Protein AF-A0A6L5Y0G5-F1 (afdb_monomer)

Foldseek 3Di:
DPDPPPVVVVVVVVVVVVVVVVVVVVVVVVVVVVVVVCVVVVVVVVVVVVVVVVVVVVVVVVVPVPDPCPPPPDQDWDKDKDKDAAAPPDDLLVVLVVQDDPVDPDSVVQSVVQCVQAVNDDDDDHRDIGIHIHTDGD

Radius of gyration: 45.06 Å; Cα contacts (8 Å, |Δi|>4): 80; chains: 1; bounding box: 128×29×68 Å

Solvent-accessible surface area (backbone atoms only — not comparable to full-atom values): 8329 Å² total; per-residue (Å²): 143,89,78,78,67,64,63,60,54,53,52,52,52,55,53,51,51,54,53,50,52,52,51,52,51,52,52,58,49,51,54,55,53,51,51,53,52,47,51,56,61,45,48,58,52,49,53,49,51,52,51,51,52,51,52,50,53,53,49,51,58,57,56,60,67,68,66,74,82,73,73,72,93,62,73,57,62,46,80,43,79,44,80,45,69,36,50,88,91,65,47,75,64,63,56,45,61,76,51,61,57,90,90,53,96,44,72,72,58,53,52,49,49,37,25,63,77,58,71,47,87,86,76,87,53,70,76,39,75,46,57,41,79,31,75,44,79,106

pLDDT: mean 76.23, std 16.12, range [42.22, 94.44]

Mean predicted aligned error: 18.34 Å

Structure (mmCIF, N/CA/C/O backbone):
data_AF-A0A6L5Y0G5-F1
#
_entry.id   AF-A0A6L5Y0G5-F1
#
loop_
_atom_site.group_PDB
_atom_site.id
_atom_site.type_symbol
_atom_site.label_atom_id
_atom_site.label_alt_id
_atom_site.label_comp_id
_atom_site.label_asym_id
_atom_site.label_entity_id
_atom_site.label_seq_id
_atom_site.pdbx_PDB_ins_code
_atom_site.Cartn_x
_atom_site.Cartn_y
_atom_site.Cartn_z
_atom_site.occupancy
_atom_site.B_iso_or_equiv
_atom_site.auth_seq_id
_atom_site.auth_comp_id
_atom_site.auth_asym_id
_atom_site.auth_atom_id
_atom_site.pdbx_PDB_model_num
ATOM 1 N N . MET A 1 1 ? 106.668 -12.885 -43.364 1.00 42.22 1 MET A N 1
ATOM 2 C CA . MET A 1 1 ? 105.514 -13.554 -42.723 1.00 42.22 1 MET A CA 1
ATOM 3 C C . MET A 1 1 ? 104.555 -12.505 -42.160 1.00 42.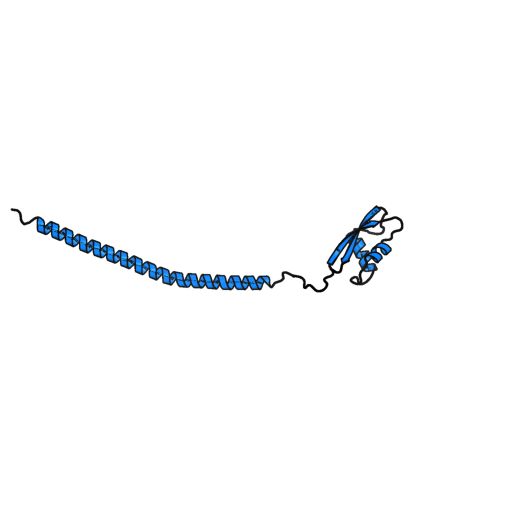22 1 MET A C 1
ATOM 5 O O . MET A 1 1 ? 104.597 -12.287 -40.967 1.00 42.22 1 MET A O 1
ATOM 9 N N . VAL A 1 2 ? 103.726 -11.834 -42.969 1.00 47.12 2 VAL A N 1
ATOM 10 C CA . VAL A 1 2 ? 102.548 -11.072 -42.480 1.00 47.12 2 VAL A CA 1
ATOM 11 C C . VAL A 1 2 ? 101.562 -10.900 -43.651 1.00 47.12 2 VAL A C 1
ATOM 13 O O . VAL A 1 2 ? 101.471 -9.823 -44.215 1.00 47.12 2 VAL A O 1
ATOM 16 N N . VAL A 1 3 ? 100.899 -11.964 -44.122 1.00 47.84 3 VAL A N 1
ATOM 17 C CA . VAL A 1 3 ? 99.799 -11.818 -45.121 1.00 47.84 3 VAL A CA 1
ATOM 18 C C . VAL A 1 3 ? 98.626 -12.786 -44.866 1.00 47.84 3 VAL A C 1
ATOM 20 O O . VAL A 1 3 ? 97.566 -12.657 -45.461 1.00 47.84 3 VAL A O 1
ATOM 23 N N . SER A 1 4 ? 98.743 -13.742 -43.940 1.00 51.78 4 SER A N 1
ATOM 24 C CA . SER A 1 4 ? 97.727 -14.791 -43.743 1.00 51.78 4 SER A CA 1
ATOM 25 C C . SER A 1 4 ? 96.668 -14.506 -42.665 1.00 51.78 4 SER A C 1
ATOM 27 O O . SER A 1 4 ? 95.709 -15.267 -42.573 1.00 51.78 4 SER A O 1
ATOM 29 N N . ASN A 1 5 ? 96.791 -13.435 -41.867 1.00 55.25 5 ASN A N 1
ATOM 30 C CA . ASN A 1 5 ? 95.896 -13.204 -40.717 1.00 55.25 5 ASN A CA 1
ATOM 31 C C . ASN A 1 5 ? 94.734 -12.229 -40.968 1.00 55.25 5 ASN A C 1
ATOM 33 O O . ASN A 1 5 ? 93.708 -12.355 -40.307 1.00 55.25 5 ASN A O 1
ATOM 37 N N . GLU A 1 6 ? 94.830 -11.300 -41.922 1.00 55.72 6 GLU A N 1
ATOM 38 C CA . GLU A 1 6 ? 93.758 -10.308 -42.130 1.00 55.72 6 GLU A CA 1
ATOM 39 C C . GLU A 1 6 ? 92.578 -10.865 -42.942 1.00 55.72 6 GLU A C 1
ATOM 41 O O . GLU A 1 6 ? 91.422 -10.542 -42.671 1.00 55.72 6 GLU A O 1
ATOM 46 N N . CYS A 1 7 ? 92.836 -11.802 -43.861 1.00 50.25 7 CYS A N 1
ATOM 47 C CA . CYS A 1 7 ? 91.796 -12.396 -44.709 1.00 50.25 7 CYS A CA 1
ATOM 48 C C . CYS A 1 7 ? 90.829 -13.311 -43.919 1.00 50.25 7 CYS A C 1
ATOM 50 O O . CYS A 1 7 ? 89.629 -13.346 -44.188 1.00 50.25 7 CYS A O 1
ATOM 52 N N . SER A 1 8 ? 91.321 -14.001 -42.881 1.00 56.72 8 SER A N 1
ATOM 53 C CA . SER A 1 8 ? 90.506 -14.876 -42.015 1.00 56.72 8 SER A CA 1
ATOM 54 C C . SER A 1 8 ? 89.584 -14.086 -41.075 1.00 56.72 8 SER A C 1
ATOM 56 O O . SER A 1 8 ? 88.435 -14.471 -40.845 1.00 56.72 8 SER A O 1
ATOM 58 N N . VAL A 1 9 ? 90.060 -12.944 -40.565 1.00 60.66 9 VAL A N 1
ATOM 59 C CA . VAL A 1 9 ? 89.271 -12.063 -39.690 1.00 60.66 9 VAL A CA 1
ATOM 60 C C . VAL A 1 9 ? 88.174 -11.359 -40.489 1.00 60.66 9 VAL A C 1
ATOM 62 O O . VAL A 1 9 ? 87.024 -11.341 -40.055 1.00 60.66 9 VAL A O 1
ATOM 65 N N . PHE A 1 10 ? 88.490 -10.874 -41.694 1.00 57.00 10 PHE A N 1
ATOM 66 C CA . PHE A 1 10 ? 87.512 -10.217 -42.564 1.00 57.00 10 PHE A CA 1
ATOM 67 C C . PHE A 1 10 ? 86.407 -11.179 -43.032 1.00 57.00 10 PHE A C 1
ATOM 69 O O . PHE A 1 10 ? 85.228 -10.831 -43.020 1.00 57.00 10 PHE A O 1
ATOM 76 N N . CYS A 1 11 ? 86.762 -12.431 -43.346 1.00 47.12 11 CYS A N 1
ATOM 77 C CA . CYS A 1 11 ? 85.790 -13.457 -43.727 1.00 47.12 11 CYS A CA 1
ATOM 78 C C . CYS A 1 11 ? 84.835 -13.817 -42.572 1.00 47.12 11 CYS A C 1
ATOM 80 O O . CYS A 1 11 ? 83.635 -13.964 -42.791 1.00 47.12 11 CYS A O 1
ATOM 82 N N . LYS A 1 12 ? 85.323 -13.875 -41.322 1.00 55.25 12 LYS A N 1
ATOM 83 C CA . LYS A 1 12 ? 84.458 -14.080 -40.145 1.00 55.25 12 LYS A CA 1
ATOM 84 C C . LYS A 1 12 ? 83.497 -12.916 -39.900 1.00 55.25 12 LYS A C 1
ATOM 86 O O . LYS A 1 12 ? 82.345 -13.185 -39.580 1.00 55.25 12 LYS A O 1
ATOM 91 N N . ILE A 1 13 ? 83.944 -11.669 -40.076 1.00 60.06 13 ILE A N 1
ATOM 92 C CA . ILE A 1 13 ? 83.107 -10.472 -39.873 1.00 60.06 13 ILE A CA 1
ATOM 93 C C . ILE A 1 13 ? 81.955 -10.434 -40.888 1.00 60.06 13 ILE A C 1
ATOM 95 O O . ILE A 1 13 ? 80.799 -10.278 -40.492 1.00 60.06 13 ILE A O 1
ATOM 99 N N . ILE A 1 14 ? 82.244 -10.679 -42.170 1.00 59.94 14 ILE A N 1
ATOM 100 C CA . ILE A 1 14 ? 81.220 -10.710 -43.229 1.00 59.94 14 ILE A CA 1
ATOM 101 C C . ILE A 1 14 ? 80.219 -11.849 -42.997 1.00 59.94 14 ILE A C 1
ATOM 103 O O . ILE A 1 14 ? 79.011 -11.647 -43.114 1.00 59.94 14 ILE A O 1
ATOM 107 N N . LEU A 1 15 ? 80.699 -13.035 -42.602 1.00 57.88 15 LEU A N 1
ATOM 108 C CA . LEU A 1 15 ? 79.814 -14.157 -42.282 1.00 57.88 15 LEU A CA 1
ATOM 109 C C . LEU A 1 15 ? 78.927 -13.852 -41.065 1.00 57.88 15 LEU A C 1
ATOM 111 O O . LEU A 1 15 ? 77.764 -14.242 -41.055 1.00 57.88 15 LEU A O 1
ATOM 115 N N . THR A 1 16 ? 79.413 -13.123 -40.055 1.00 57.59 16 THR A N 1
ATOM 116 C CA . THR A 1 16 ? 78.580 -12.726 -38.907 1.00 57.59 16 THR A CA 1
ATOM 117 C C . THR A 1 16 ? 77.546 -11.645 -39.234 1.00 57.59 16 THR A C 1
ATOM 119 O O . THR A 1 16 ? 76.449 -11.678 -38.672 1.00 57.59 16 THR A O 1
ATOM 122 N N . GLU A 1 17 ? 77.832 -10.722 -40.155 1.00 61.16 17 GLU A N 1
ATOM 123 C CA . GLU A 1 17 ? 76.856 -9.717 -40.601 1.00 61.16 17 GLU A CA 1
ATOM 124 C C . GLU A 1 17 ? 75.729 -10.326 -41.446 1.00 61.16 17 GLU A C 1
ATOM 126 O O . GLU A 1 17 ? 74.561 -10.022 -41.209 1.00 61.16 17 GLU A O 1
ATOM 131 N N . GLU A 1 18 ? 76.023 -11.256 -42.363 1.00 62.00 18 GLU A N 1
ATOM 132 C CA . GLU A 1 18 ? 74.964 -11.941 -43.122 1.00 62.00 18 GLU A CA 1
ATOM 133 C C . GLU A 1 18 ? 74.053 -12.782 -42.219 1.00 62.00 18 GLU A C 1
ATOM 135 O O . GLU A 1 18 ? 72.827 -12.749 -42.361 1.00 62.00 18 GLU A O 1
ATOM 140 N N . GLN A 1 19 ? 74.631 -13.510 -41.259 1.00 61.06 19 GLN A N 1
ATOM 141 C CA . GLN A 1 19 ? 73.855 -14.334 -40.331 1.00 61.06 19 GLN A CA 1
ATOM 142 C C . GLN A 1 19 ? 72.985 -13.469 -39.406 1.00 61.06 19 GLN A C 1
ATOM 144 O O . GLN A 1 19 ? 71.811 -13.776 -39.201 1.00 61.06 19 GLN A O 1
ATOM 149 N N . THR A 1 20 ? 73.501 -12.344 -38.899 1.00 60.12 20 THR A N 1
ATOM 150 C CA . THR A 1 20 ? 72.699 -11.414 -38.083 1.00 60.12 20 THR A CA 1
ATOM 151 C C . THR A 1 20 ? 71.612 -10.721 -38.901 1.00 60.12 20 THR A C 1
ATOM 153 O O . THR A 1 20 ? 70.487 -10.598 -38.418 1.00 60.12 20 THR A O 1
ATOM 156 N N . PHE A 1 21 ? 71.870 -10.356 -40.160 1.00 62.28 21 PHE A N 1
ATOM 157 C CA . PHE A 1 21 ? 70.850 -9.776 -41.037 1.00 62.28 21 PHE A CA 1
ATOM 158 C C . PHE A 1 21 ? 69.748 -10.785 -41.396 1.00 62.28 21 PHE A C 1
ATOM 160 O O . PHE A 1 21 ? 68.570 -10.423 -41.448 1.00 62.28 21 PHE A O 1
ATOM 167 N N . ALA A 1 22 ? 70.089 -12.064 -41.584 1.00 61.41 22 ALA A N 1
ATOM 168 C CA . ALA A 1 22 ? 69.121 -13.143 -41.785 1.00 61.41 22 ALA A CA 1
ATOM 169 C C . ALA A 1 22 ? 68.261 -13.393 -40.530 1.00 61.41 22 ALA A C 1
ATOM 171 O O . ALA A 1 22 ? 67.040 -13.546 -40.632 1.00 61.41 22 ALA A O 1
ATOM 172 N N . ILE A 1 23 ? 68.859 -13.352 -39.336 1.00 61.38 23 ILE A N 1
ATOM 173 C CA . ILE A 1 23 ? 68.139 -13.469 -38.057 1.00 61.38 23 ILE A CA 1
ATOM 174 C C . ILE A 1 23 ? 67.227 -12.249 -37.822 1.00 61.38 23 ILE A C 1
ATOM 176 O O . ILE A 1 23 ? 66.067 -12.395 -37.444 1.00 61.38 23 ILE A O 1
ATOM 180 N N . LEU A 1 24 ? 67.689 -11.032 -38.119 1.00 60.25 24 LEU A N 1
ATOM 181 C CA . LEU A 1 24 ? 66.859 -9.825 -38.025 1.00 60.25 24 LEU A CA 1
ATOM 182 C C . LEU A 1 24 ? 65.696 -9.853 -39.027 1.00 60.25 24 LEU A C 1
ATOM 184 O O . LEU A 1 24 ? 64.574 -9.478 -38.683 1.00 60.25 24 LEU A O 1
ATOM 188 N N . ARG A 1 25 ? 65.928 -10.352 -40.248 1.00 59.16 25 ARG A N 1
ATOM 189 C CA . ARG A 1 25 ? 64.891 -10.499 -41.280 1.00 59.16 25 ARG A CA 1
ATOM 190 C C . ARG A 1 25 ? 63.842 -11.548 -40.898 1.00 59.16 25 ARG A C 1
ATOM 192 O O . ARG A 1 25 ? 62.656 -11.315 -41.124 1.00 59.16 25 ARG A O 1
ATOM 199 N N . THR A 1 26 ? 64.247 -12.667 -40.296 1.00 60.19 26 THR A N 1
ATOM 200 C CA . THR A 1 26 ? 63.317 -13.710 -39.822 1.00 60.19 26 THR A CA 1
ATOM 201 C C . THR A 1 26 ? 62.478 -13.236 -38.633 1.00 60.19 26 THR A C 1
ATOM 203 O O . THR A 1 26 ? 61.266 -13.440 -38.650 1.00 60.19 26 THR A O 1
ATOM 206 N N . ASN A 1 27 ? 63.063 -12.503 -37.679 1.00 61.50 27 ASN A N 1
ATOM 207 C CA . ASN A 1 27 ? 62.324 -11.900 -36.560 1.00 61.50 27 ASN A CA 1
ATOM 208 C C . ASN A 1 27 ? 61.332 -10.817 -37.020 1.00 61.50 27 ASN A C 1
ATOM 210 O O . ASN A 1 27 ? 60.183 -10.797 -36.590 1.00 61.50 27 ASN A O 1
ATOM 214 N N . LYS A 1 28 ? 61.727 -9.950 -37.963 1.00 59.59 28 LYS A N 1
ATOM 215 C CA . LYS A 1 28 ? 60.832 -8.918 -38.518 1.00 59.59 28 LYS A CA 1
ATOM 216 C C . LYS A 1 28 ? 59.646 -9.524 -39.282 1.00 59.59 28 LYS A C 1
ATOM 218 O O . LYS A 1 28 ? 58.540 -8.985 -39.261 1.00 59.59 28 LYS A O 1
ATOM 223 N N . CYS A 1 29 ? 59.876 -10.636 -39.984 1.00 55.28 29 CYS A N 1
ATOM 224 C CA . CYS A 1 29 ? 58.844 -11.346 -40.737 1.00 55.28 29 CYS A CA 1
ATOM 225 C C . CYS A 1 29 ? 57.887 -12.114 -39.807 1.00 55.28 29 CYS A C 1
ATOM 227 O O . CYS A 1 29 ? 56.675 -12.081 -40.027 1.00 55.28 29 CYS A O 1
ATOM 229 N N . SER A 1 30 ? 58.401 -12.735 -38.737 1.00 60.84 30 SER A N 1
ATOM 230 C CA . SER A 1 30 ? 57.576 -13.444 -37.753 1.00 60.84 30 SER A CA 1
ATOM 231 C C . SER A 1 30 ? 56.673 -12.495 -36.957 1.00 60.84 30 SER A C 1
ATOM 233 O O . SER A 1 30 ? 55.501 -12.816 -36.767 1.00 60.84 30 SER A O 1
ATOM 235 N N . GLU A 1 31 ? 57.150 -11.299 -36.590 1.00 60.94 31 GLU A N 1
ATOM 236 C CA . GLU A 1 31 ? 56.325 -10.273 -35.934 1.00 60.94 31 GLU A CA 1
ATOM 237 C C . GLU A 1 31 ? 55.165 -9.804 -36.825 1.00 60.94 31 GLU A C 1
ATOM 239 O O . GLU A 1 31 ? 54.017 -9.772 -36.383 1.00 60.94 31 GLU A O 1
ATOM 244 N N . ASN A 1 32 ? 55.420 -9.502 -38.103 1.00 61.47 32 ASN A N 1
ATOM 245 C CA . ASN A 1 32 ? 54.372 -9.030 -39.015 1.00 61.47 32 ASN A CA 1
ATOM 246 C C . ASN A 1 32 ? 53.323 -10.113 -39.329 1.00 61.47 32 ASN A C 1
ATOM 248 O O . ASN A 1 32 ? 52.129 -9.816 -39.398 1.00 61.47 32 ASN A O 1
ATOM 252 N N . ILE A 1 33 ? 53.741 -11.374 -39.482 1.00 65.00 33 ILE A N 1
ATOM 253 C CA . ILE A 1 33 ? 52.824 -12.504 -39.707 1.00 65.00 33 ILE A CA 1
ATOM 254 C C . ILE A 1 33 ? 51.991 -12.783 -38.448 1.00 65.00 33 ILE A C 1
ATOM 256 O O . ILE A 1 33 ? 50.784 -13.017 -38.546 1.00 65.00 33 ILE A O 1
ATOM 260 N N . PHE A 1 34 ? 52.599 -12.704 -37.261 1.00 59.12 34 PHE A N 1
ATOM 261 C CA . PHE A 1 34 ? 51.906 -12.896 -35.987 1.00 59.12 34 PHE A CA 1
ATOM 262 C C . PHE A 1 34 ? 50.848 -11.808 -35.735 1.00 59.12 34 PHE A C 1
ATOM 264 O O . PHE A 1 34 ? 49.733 -12.122 -35.315 1.00 59.12 34 PHE A O 1
ATOM 271 N N . VAL A 1 35 ? 51.144 -10.545 -36.059 1.00 63.25 35 VAL A N 1
ATOM 272 C CA . VAL A 1 35 ? 50.209 -9.420 -35.890 1.00 63.25 35 VAL A CA 1
ATOM 273 C C . VAL A 1 35 ? 49.017 -9.512 -36.849 1.00 63.25 35 VAL A C 1
ATOM 275 O O . VAL A 1 35 ? 47.880 -9.326 -36.414 1.00 63.25 35 VAL A O 1
ATOM 278 N N . GLU A 1 36 ? 49.216 -9.846 -38.126 1.00 62.03 36 GLU A N 1
ATOM 279 C CA . GLU A 1 36 ? 48.108 -9.995 -39.089 1.00 62.03 36 GLU A CA 1
ATOM 280 C C . GLU A 1 36 ? 47.236 -11.229 -38.791 1.00 62.03 36 GLU A C 1
ATOM 282 O O . GLU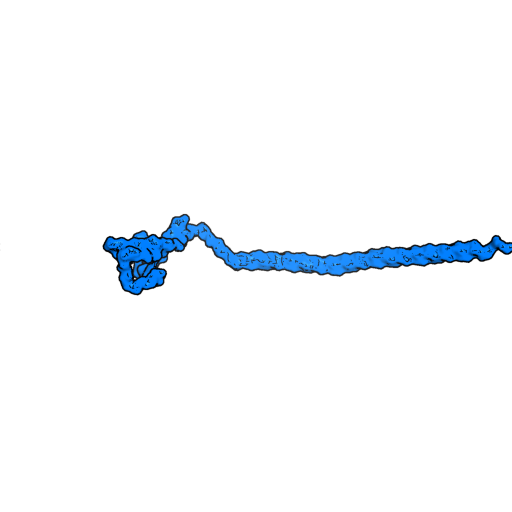 A 1 36 ? 46.004 -11.174 -38.894 1.00 62.03 36 GLU A O 1
ATOM 287 N N . PHE A 1 37 ? 47.848 -12.318 -38.314 1.00 57.56 37 PHE A N 1
ATOM 288 C CA . PHE A 1 37 ? 47.134 -13.513 -37.864 1.00 57.56 37 PHE A CA 1
ATOM 289 C C . PHE A 1 37 ? 46.266 -13.244 -36.622 1.00 57.56 37 PHE A C 1
ATOM 291 O O . PHE A 1 37 ? 45.095 -13.648 -36.570 1.00 57.56 37 PHE A O 1
ATOM 298 N N . TRP A 1 38 ? 46.794 -12.489 -35.649 1.00 52.56 38 TRP A N 1
ATOM 299 C CA . TRP A 1 38 ? 46.009 -12.001 -34.513 1.00 52.56 38 TRP A CA 1
ATOM 300 C C . TRP A 1 38 ? 44.920 -11.026 -34.965 1.00 52.56 38 TRP A C 1
ATOM 302 O O . TRP A 1 38 ? 43.778 -11.175 -34.543 1.00 52.56 38 TRP A O 1
ATOM 312 N N . ARG A 1 39 ? 45.188 -10.093 -35.888 1.00 58.38 39 ARG A N 1
ATOM 313 C CA . ARG A 1 39 ? 44.159 -9.183 -36.426 1.00 58.38 39 ARG A CA 1
ATOM 314 C C . ARG A 1 39 ? 42.999 -9.944 -37.069 1.00 58.38 39 ARG A C 1
ATOM 316 O O . ARG A 1 39 ? 41.857 -9.555 -36.850 1.00 58.38 39 ARG A O 1
ATOM 323 N N . PHE A 1 40 ? 43.236 -11.031 -37.802 1.00 56.66 40 PHE A N 1
ATOM 324 C CA . PHE A 1 40 ? 42.164 -11.796 -38.453 1.00 56.66 40 PHE A CA 1
ATOM 325 C C . PHE A 1 40 ? 41.324 -12.627 -37.469 1.00 56.66 40 PHE A C 1
ATOM 327 O O . PHE A 1 40 ? 40.090 -12.585 -37.506 1.00 56.66 40 PHE A O 1
ATOM 334 N N . THR A 1 41 ? 41.981 -13.334 -36.547 1.00 56.53 41 THR A N 1
ATOM 335 C CA . THR A 1 41 ? 41.312 -14.183 -35.544 1.00 56.53 41 THR A CA 1
ATOM 336 C C . THR A 1 41 ? 40.580 -13.345 -34.493 1.00 56.53 41 THR A C 1
ATOM 338 O O . THR A 1 41 ? 39.493 -13.710 -34.040 1.00 56.53 41 THR A O 1
ATOM 341 N N . MET A 1 42 ? 41.135 -12.182 -34.145 1.00 58.28 42 MET A N 1
ATOM 342 C CA . MET A 1 42 ? 40.539 -11.256 -33.185 1.00 58.28 42 MET A CA 1
ATOM 343 C C . MET A 1 42 ? 39.404 -10.448 -33.796 1.00 58.28 42 MET A C 1
ATOM 345 O O . MET A 1 42 ? 38.408 -10.253 -33.118 1.00 58.28 42 MET A O 1
ATOM 349 N N . ARG A 1 43 ? 39.476 -10.032 -35.070 1.00 64.19 43 ARG A N 1
ATOM 350 C CA . ARG A 1 43 ? 38.381 -9.286 -35.719 1.00 64.19 43 ARG A CA 1
ATOM 351 C C . ARG A 1 43 ? 37.070 -10.059 -35.706 1.00 64.19 43 ARG A C 1
ATOM 353 O O . ARG A 1 43 ? 36.064 -9.479 -35.335 1.00 64.19 43 ARG A O 1
ATOM 360 N N . LYS A 1 44 ? 37.083 -11.359 -36.019 1.00 67.19 44 LYS A N 1
ATOM 361 C CA . LYS A 1 44 ? 35.865 -12.191 -36.020 1.00 67.19 44 LYS A CA 1
ATOM 362 C C . LYS A 1 44 ? 35.287 -12.409 -34.618 1.00 67.19 44 LYS A C 1
ATOM 364 O O . LYS A 1 44 ? 34.071 -12.392 -34.451 1.00 67.19 44 LYS A O 1
ATOM 369 N N . LYS A 1 45 ? 36.149 -12.574 -33.606 1.00 73.69 45 LYS A N 1
ATOM 370 C CA . LYS A 1 45 ? 35.731 -12.683 -32.198 1.00 73.69 45 LYS A CA 1
ATOM 371 C C . LYS A 1 45 ? 35.219 -11.347 -31.660 1.00 73.69 45 LYS A C 1
ATOM 373 O O . LYS A 1 45 ? 34.192 -11.330 -31.005 1.00 73.69 45 LYS A O 1
ATOM 378 N N . ILE A 1 46 ? 35.870 -10.236 -32.002 1.00 83.19 46 ILE A N 1
ATOM 379 C CA . ILE A 1 46 ? 35.451 -8.878 -31.630 1.00 83.19 46 ILE A CA 1
ATOM 380 C C . ILE A 1 46 ? 34.113 -8.538 -32.287 1.00 83.19 46 ILE A C 1
ATOM 382 O O . ILE A 1 46 ? 33.207 -8.092 -31.594 1.00 83.19 46 ILE A O 1
ATOM 386 N N . THR A 1 47 ? 33.937 -8.802 -33.586 1.00 81.88 47 THR A N 1
ATOM 387 C CA . THR A 1 47 ? 32.646 -8.580 -34.255 1.00 81.88 47 THR A CA 1
ATOM 388 C C . THR A 1 47 ? 31.550 -9.449 -33.648 1.00 81.88 47 THR A C 1
ATOM 390 O O . THR A 1 47 ? 30.451 -8.957 -33.434 1.00 81.88 47 THR A O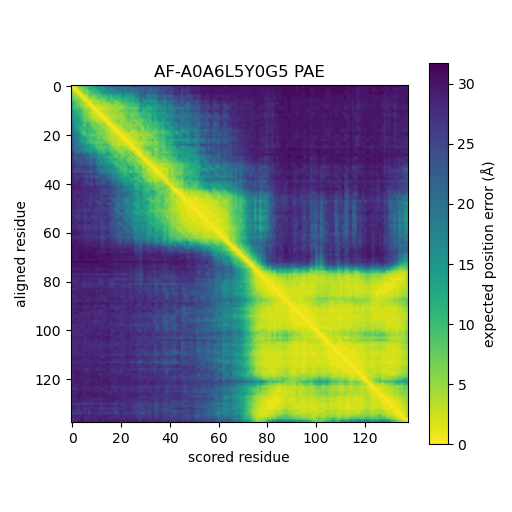 1
ATOM 393 N N . PHE A 1 48 ? 31.844 -10.709 -33.306 1.00 86.00 48 PHE A N 1
ATOM 394 C CA . PHE A 1 48 ? 30.885 -11.593 -32.641 1.00 86.00 48 PHE A CA 1
ATOM 395 C C . PHE A 1 48 ? 30.508 -11.080 -31.243 1.00 86.00 48 PHE A C 1
ATOM 397 O O . PHE A 1 48 ? 29.327 -11.000 -30.923 1.00 86.00 48 PHE A O 1
ATOM 404 N N . THR A 1 49 ? 31.484 -10.643 -30.442 1.00 87.44 49 THR A N 1
ATOM 405 C CA . THR A 1 49 ? 31.240 -10.046 -29.122 1.00 87.44 49 THR A CA 1
ATOM 406 C C . THR A 1 49 ? 30.404 -8.769 -29.221 1.00 87.44 49 THR A C 1
ATOM 408 O O . THR A 1 49 ? 29.473 -8.599 -28.441 1.00 87.44 49 THR A O 1
ATOM 411 N N . LEU A 1 50 ? 30.668 -7.895 -30.200 1.00 89.62 50 LEU A N 1
ATOM 412 C CA . LEU A 1 50 ? 29.879 -6.675 -30.415 1.00 89.62 50 LEU A CA 1
ATOM 413 C C . LEU A 1 50 ? 28.432 -6.984 -30.823 1.00 89.62 50 LEU A C 1
ATOM 415 O O . LEU A 1 50 ? 27.507 -6.358 -30.313 1.00 89.62 50 LEU A O 1
ATOM 419 N N . ILE A 1 51 ? 28.232 -7.977 -31.692 1.00 91.81 51 ILE A N 1
ATOM 420 C CA . ILE A 1 51 ? 26.900 -8.431 -32.109 1.00 91.81 51 ILE A CA 1
ATOM 421 C C . ILE A 1 51 ? 26.134 -9.025 -30.918 1.00 91.81 51 ILE A C 1
ATOM 423 O O . ILE A 1 51 ? 24.967 -8.700 -30.717 1.00 91.81 51 ILE A O 1
ATOM 427 N N . MET A 1 52 ? 26.791 -9.837 -30.085 1.00 89.12 52 MET A N 1
ATOM 428 C CA . MET A 1 52 ? 26.175 -10.400 -28.880 1.00 89.12 52 MET A CA 1
ATOM 429 C C . MET A 1 52 ? 25.782 -9.313 -27.875 1.00 89.12 52 MET A C 1
ATOM 431 O O . MET A 1 52 ? 24.681 -9.372 -27.345 1.00 89.12 52 MET A O 1
ATOM 435 N N . ILE A 1 53 ? 26.626 -8.297 -27.659 1.00 92.81 53 ILE A N 1
ATOM 436 C CA . ILE A 1 53 ? 26.307 -7.150 -26.788 1.00 92.81 53 ILE A CA 1
ATOM 437 C C . ILE A 1 53 ? 25.119 -6.345 -27.336 1.00 92.81 53 ILE A C 1
ATOM 439 O O . ILE A 1 53 ? 24.265 -5.900 -26.575 1.00 92.81 53 ILE A O 1
ATOM 443 N N . PHE A 1 54 ? 25.036 -6.168 -28.655 1.00 92.06 54 PHE A N 1
ATOM 444 C CA . PHE A 1 54 ? 23.906 -5.489 -29.287 1.00 92.06 54 PHE A CA 1
ATOM 445 C C . PHE A 1 54 ? 22.594 -6.259 -29.086 1.00 92.06 54 PHE A C 1
ATOM 447 O O . PHE A 1 54 ? 21.585 -5.675 -28.693 1.00 92.06 54 PHE A O 1
ATOM 454 N N . PHE A 1 55 ? 22.611 -7.580 -29.289 1.00 91.38 55 PHE A N 1
ATOM 455 C CA . PHE A 1 55 ? 21.432 -8.418 -29.076 1.00 91.38 55 PHE A CA 1
ATOM 456 C C . PHE A 1 55 ? 21.035 -8.525 -27.605 1.00 91.38 55 PHE A C 1
ATOM 458 O O . PHE A 1 55 ? 19.841 -8.529 -27.317 1.00 91.38 55 PHE A O 1
ATOM 465 N N . THR A 1 56 ? 21.987 -8.5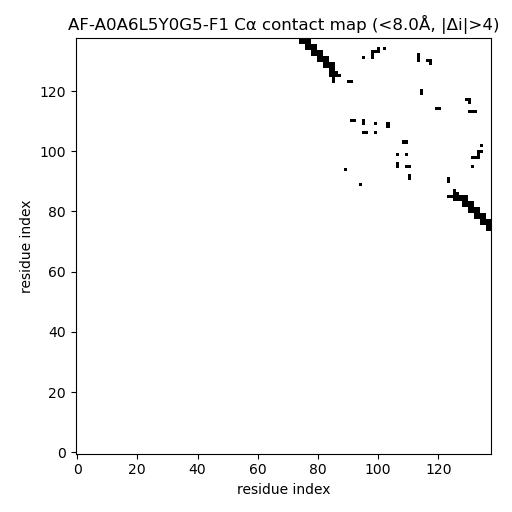70 -26.667 1.00 91.12 56 THR A N 1
ATOM 466 C CA . THR A 1 56 ? 21.665 -8.558 -25.233 1.00 91.12 56 THR A CA 1
ATOM 467 C C . THR A 1 56 ? 21.105 -7.211 -24.796 1.00 91.12 56 THR A C 1
ATOM 469 O O . THR A 1 56 ? 20.121 -7.193 -24.066 1.00 91.12 56 THR A O 1
ATOM 472 N N . ALA A 1 57 ? 21.650 -6.090 -25.281 1.00 88.69 57 ALA A N 1
ATOM 473 C CA . ALA A 1 57 ? 21.091 -4.763 -25.028 1.00 88.69 57 ALA A CA 1
ATOM 474 C C . ALA A 1 57 ? 19.655 -4.643 -25.565 1.00 88.69 57 ALA A C 1
ATOM 476 O O . ALA A 1 57 ? 18.778 -4.167 -24.850 1.00 88.69 57 ALA A O 1
ATOM 477 N N . LEU A 1 58 ? 19.396 -5.155 -26.773 1.00 89.00 58 LEU A N 1
ATOM 478 C CA . LEU A 1 58 ? 18.052 -5.218 -27.354 1.00 89.00 58 LEU A CA 1
ATOM 479 C C . LEU A 1 58 ? 17.107 -6.106 -26.527 1.00 89.00 58 LEU A C 1
ATOM 481 O O . LEU A 1 58 ? 15.951 -5.756 -26.307 1.00 89.00 58 LEU A O 1
ATOM 485 N N . PHE A 1 59 ? 17.590 -7.248 -26.035 1.00 86.69 59 PHE A N 1
ATOM 486 C CA . PHE A 1 59 ? 16.801 -8.129 -25.173 1.00 86.69 59 PHE A CA 1
ATOM 487 C C . PHE A 1 59 ? 16.459 -7.466 -23.836 1.00 86.69 59 PHE A C 1
ATOM 489 O O . PHE A 1 59 ? 15.330 -7.581 -23.371 1.00 86.69 59 PHE A O 1
ATOM 496 N N . ILE A 1 60 ? 17.404 -6.734 -23.240 1.00 86.38 60 ILE A N 1
ATOM 497 C CA . ILE A 1 60 ? 17.196 -5.985 -21.995 1.00 86.38 60 ILE A CA 1
ATOM 498 C C . ILE A 1 60 ? 16.158 -4.878 -22.206 1.00 86.38 60 ILE A C 1
ATOM 500 O O . ILE A 1 60 ? 15.265 -4.732 -21.376 1.00 86.38 60 ILE A O 1
ATOM 504 N N . THR A 1 61 ? 16.200 -4.139 -23.322 1.00 82.12 61 THR A N 1
ATOM 505 C CA . THR A 1 61 ? 15.177 -3.116 -23.601 1.00 82.12 61 THR A CA 1
ATOM 506 C C . THR A 1 61 ? 13.794 -3.724 -23.811 1.00 82.12 61 THR A C 1
ATOM 508 O O . THR A 1 61 ? 12.812 -3.127 -23.389 1.00 82.12 61 THR A O 1
ATOM 511 N N . LEU A 1 62 ? 13.699 -4.918 -24.405 1.00 77.62 62 LEU A N 1
ATOM 512 C CA . LEU A 1 62 ? 12.433 -5.649 -24.526 1.00 77.62 62 LEU A CA 1
ATOM 513 C C . LEU A 1 62 ? 11.929 -6.173 -23.171 1.00 77.62 62 LEU A C 1
ATOM 515 O O . LEU A 1 62 ? 10.729 -6.151 -22.919 1.00 77.62 62 LEU A O 1
ATOM 519 N N . PHE A 1 63 ? 12.831 -6.581 -22.275 1.00 74.06 63 PHE A N 1
ATOM 520 C CA . PHE A 1 63 ? 12.491 -7.042 -20.924 1.00 74.06 63 PHE A CA 1
ATOM 521 C C . PHE A 1 63 ? 12.052 -5.899 -19.991 1.00 74.06 63 PHE A C 1
ATOM 523 O O . PHE A 1 63 ? 11.311 -6.116 -19.039 1.00 74.06 63 PHE A O 1
ATOM 530 N N . ILE A 1 64 ? 12.450 -4.656 -20.275 1.00 67.81 64 ILE A N 1
ATOM 531 C CA . ILE A 1 64 ? 11.954 -3.473 -19.552 1.00 67.81 64 ILE A CA 1
ATOM 532 C C . ILE A 1 64 ? 10.509 -3.124 -19.967 1.00 67.81 64 ILE A C 1
ATOM 534 O O . ILE A 1 64 ? 9.828 -2.401 -19.251 1.00 67.81 64 ILE A O 1
ATOM 538 N N . ILE A 1 65 ? 9.992 -3.670 -21.077 1.00 63.94 65 ILE A N 1
ATOM 539 C CA . ILE A 1 65 ? 8.588 -3.478 -21.495 1.00 63.94 65 ILE A CA 1
ATOM 540 C C . ILE A 1 65 ? 7.642 -4.457 -20.768 1.00 63.94 65 ILE A C 1
ATOM 542 O O . ILE A 1 65 ? 6.430 -4.246 -20.766 1.00 63.94 65 ILE A O 1
ATOM 546 N N . SER A 1 66 ? 8.161 -5.473 -20.065 1.00 61.38 66 SER A N 1
ATOM 547 C CA . SER A 1 66 ? 7.393 -6.185 -19.030 1.00 61.38 66 SER A CA 1
ATOM 548 C C . SER A 1 66 ? 7.281 -5.317 -17.770 1.00 61.38 66 SER A C 1
ATOM 550 O O . SER A 1 66 ? 7.995 -5.510 -16.794 1.00 61.38 66 SER A O 1
ATOM 552 N N . GLU A 1 67 ? 6.406 -4.316 -17.867 1.00 64.12 67 GLU A N 1
ATOM 553 C CA . GLU A 1 67 ? 5.794 -3.531 -16.787 1.00 64.12 67 GLU A CA 1
ATOM 554 C C . GLU A 1 67 ? 6.726 -3.007 -15.676 1.00 64.12 67 GLU A C 1
ATOM 556 O O . GLU A 1 67 ? 6.786 -3.558 -14.577 1.00 64.12 67 GLU A O 1
ATOM 561 N N . PRO A 1 68 ? 7.253 -1.782 -15.811 1.00 58.41 68 PRO A N 1
ATOM 562 C CA . PRO A 1 68 ? 6.962 -0.768 -14.827 1.00 58.41 68 PRO A CA 1
ATOM 563 C C . PRO A 1 68 ? 5.573 -0.232 -15.174 1.00 58.41 68 PRO A C 1
ATOM 565 O O . PRO A 1 68 ? 5.403 0.472 -16.170 1.00 58.41 68 PRO A O 1
ATOM 568 N N . ALA A 1 69 ? 4.560 -0.582 -14.385 1.00 54.66 69 ALA A N 1
ATOM 569 C CA . ALA A 1 69 ? 3.298 0.144 -14.392 1.00 54.66 69 ALA A CA 1
ATOM 570 C C . ALA A 1 69 ? 3.582 1.601 -13.981 1.00 54.66 69 ALA A C 1
ATOM 572 O O . ALA A 1 69 ? 3.466 1.974 -12.819 1.00 54.66 69 ALA A O 1
ATOM 573 N N . ILE A 1 70 ? 4.020 2.431 -14.930 1.00 57.69 70 ILE A N 1
ATOM 574 C CA . ILE A 1 70 ? 3.853 3.874 -14.839 1.00 57.69 70 ILE A CA 1
ATOM 575 C C . ILE A 1 70 ? 2.379 4.053 -15.148 1.00 57.69 70 ILE A C 1
ATOM 577 O O . ILE A 1 70 ? 1.975 4.070 -16.313 1.00 57.69 70 ILE A O 1
ATOM 581 N N . ALA A 1 71 ? 1.585 4.026 -14.080 1.00 54.81 71 ALA A N 1
ATOM 582 C CA . ALA A 1 71 ? 0.157 4.206 -14.138 1.00 54.81 71 ALA A CA 1
ATOM 583 C C . ALA A 1 71 ? -0.140 5.439 -14.992 1.00 54.81 71 ALA A C 1
ATOM 585 O O . ALA A 1 71 ? 0.369 6.542 -14.781 1.00 54.81 71 ALA A O 1
ATOM 586 N N . SER A 1 72 ? -0.883 5.186 -16.059 1.00 51.94 72 SER A N 1
ATOM 587 C CA . SER A 1 72 ? -1.435 6.182 -16.950 1.00 51.94 72 SER A CA 1
ATOM 588 C C . SER A 1 72 ? -2.123 7.265 -16.125 1.00 51.94 72 SER A C 1
ATOM 590 O O . SER A 1 72 ? -3.038 6.976 -15.360 1.00 51.94 72 SER A O 1
ATOM 592 N N . PHE A 1 73 ? -1.684 8.510 -16.307 1.00 52.12 73 PHE A N 1
ATOM 593 C CA . PHE A 1 73 ? -2.292 9.706 -15.736 1.00 52.12 73 PHE A CA 1
ATOM 594 C C . PHE A 1 73 ? -3.706 9.874 -16.316 1.00 52.12 73 PHE A C 1
ATOM 596 O O . PHE A 1 73 ? -3.923 10.569 -17.308 1.00 52.12 73 PHE A O 1
ATOM 603 N N . SER A 1 74 ? -4.669 9.165 -15.735 1.00 53.88 74 SER A N 1
ATOM 604 C CA . SER A 1 74 ? -6.094 9.263 -16.032 1.00 53.88 74 SER A CA 1
ATOM 605 C C . SER A 1 74 ? -6.851 9.387 -14.715 1.00 53.88 74 SER A C 1
ATOM 607 O O . SER A 1 74 ? -7.398 8.398 -14.241 1.00 53.88 74 SER A O 1
ATOM 609 N N . GLY A 1 75 ? -6.834 10.573 -14.093 1.00 58.44 75 GLY A N 1
ATOM 610 C CA . GLY A 1 75 ? -7.615 10.864 -12.877 1.00 58.44 75 GLY A CA 1
ATOM 611 C C . GLY A 1 75 ? -7.570 9.734 -11.842 1.00 58.44 75 GLY A C 1
ATOM 612 O O . GLY A 1 75 ? -8.618 9.251 -11.410 1.00 58.44 75 GLY A O 1
ATOM 613 N N . GLU A 1 76 ? -6.369 9.221 -11.568 1.00 64.69 76 GLU A N 1
ATOM 614 C CA . GLU A 1 76 ? -6.186 7.992 -10.808 1.00 64.69 76 GLU A CA 1
ATOM 615 C C . GLU A 1 76 ? -6.540 8.266 -9.347 1.00 64.69 76 GLU A C 1
ATOM 617 O O . GLU A 1 76 ? -5.878 9.039 -8.660 1.00 64.69 76 GLU A O 1
ATOM 622 N N . LYS A 1 77 ? -7.640 7.670 -8.882 1.00 75.81 77 LYS A N 1
ATOM 623 C CA . LYS A 1 77 ? -8.069 7.813 -7.494 1.00 75.81 77 LYS A CA 1
ATOM 624 C C . LYS A 1 77 ? -7.072 7.102 -6.589 1.00 75.81 77 LYS A C 1
ATOM 626 O O . LYS A 1 77 ? -7.019 5.871 -6.566 1.00 75.81 77 LYS A O 1
ATOM 631 N N . GLU A 1 78 ? -6.312 7.867 -5.818 1.00 83.12 78 GLU A N 1
ATOM 632 C CA . GLU A 1 78 ? -5.371 7.319 -4.851 1.00 83.12 78 GLU A CA 1
ATOM 633 C C . GLU A 1 78 ? -6.116 6.906 -3.576 1.00 83.12 78 GLU A C 1
ATOM 635 O O . GLU A 1 78 ? -6.913 7.663 -3.016 1.00 83.12 78 GLU A O 1
ATOM 640 N N . LYS A 1 79 ? -5.857 5.683 -3.100 1.00 87.81 79 LYS A N 1
ATOM 641 C CA . LYS A 1 79 ? -6.401 5.191 -1.831 1.00 87.81 79 LYS A CA 1
ATOM 642 C C . LYS A 1 79 ? -5.498 5.625 -0.682 1.00 87.81 79 LYS A C 1
ATOM 644 O O . LYS A 1 79 ? -4.442 5.036 -0.466 1.00 87.81 79 LYS A O 1
ATOM 649 N N . VAL A 1 80 ? -5.958 6.589 0.104 1.00 89.88 80 VAL A N 1
ATOM 650 C CA . VAL A 1 80 ? -5.274 7.062 1.311 1.00 89.88 80 VAL A CA 1
ATOM 651 C C . VAL A 1 80 ? -5.899 6.475 2.573 1.00 89.88 80 VAL A C 1
ATOM 653 O O . VAL A 1 80 ? -7.085 6.145 2.615 1.00 89.88 80 VAL A O 1
ATOM 656 N N . ILE A 1 81 ? -5.097 6.337 3.628 1.00 92.38 81 ILE A N 1
ATOM 657 C CA . ILE A 1 81 ? -5.567 5.888 4.943 1.00 92.38 81 ILE A CA 1
ATOM 658 C C . ILE A 1 81 ? -5.632 7.087 5.883 1.00 92.38 81 ILE A C 1
ATOM 660 O O . ILE A 1 81 ? -4.619 7.723 6.164 1.00 92.38 81 ILE A O 1
ATOM 664 N N . ILE A 1 82 ? -6.825 7.367 6.400 1.00 92.19 82 ILE A N 1
ATOM 665 C CA . ILE A 1 82 ? -7.087 8.471 7.324 1.00 92.19 82 ILE A CA 1
ATOM 666 C C . ILE A 1 82 ? -7.250 7.901 8.733 1.00 92.19 82 ILE A C 1
ATOM 668 O O . ILE A 1 82 ? -7.966 6.925 8.937 1.00 92.19 82 ILE A O 1
ATOM 672 N N . CYS A 1 83 ? -6.587 8.502 9.718 1.00 93.38 83 CYS A N 1
ATOM 673 C CA . CYS A 1 83 ? -6.748 8.140 11.124 1.00 93.38 83 CYS A CA 1
ATOM 674 C C . CYS A 1 83 ? -7.767 9.076 11.779 1.00 93.38 83 CYS A C 1
ATOM 676 O O . CYS A 1 83 ? -7.562 10.289 11.806 1.00 93.38 83 CYS A O 1
ATOM 678 N N . VAL A 1 84 ? -8.852 8.515 12.311 1.00 93.38 84 VAL A N 1
ATOM 679 C CA . VAL A 1 84 ? -9.931 9.266 12.962 1.00 93.38 84 VAL A CA 1
ATOM 680 C C . VAL A 1 84 ? -10.109 8.771 14.390 1.00 93.38 84 VAL A C 1
ATOM 682 O O . VAL A 1 84 ? -10.110 7.569 14.652 1.00 93.38 84 VAL A O 1
ATOM 685 N N . GLU A 1 85 ? -10.259 9.707 15.320 1.00 94.44 85 GLU A N 1
ATOM 686 C CA . GLU A 1 85 ? -10.574 9.422 16.717 1.00 94.44 85 GLU A CA 1
ATOM 687 C C . GLU A 1 85 ? -12.088 9.468 16.940 1.00 94.44 85 GLU A C 1
ATOM 689 O O . GLU A 1 85 ? -12.743 10.441 16.567 1.00 94.44 85 GLU A O 1
ATOM 694 N N . ILE A 1 86 ? -12.636 8.412 17.543 1.00 94.06 86 ILE A N 1
ATOM 695 C CA . ILE A 1 86 ? -14.067 8.281 17.826 1.00 94.06 86 ILE A CA 1
ATOM 696 C C . ILE A 1 86 ? -14.473 9.247 18.938 1.00 94.06 86 ILE A C 1
ATOM 698 O O . ILE A 1 86 ? -13.954 9.158 20.056 1.00 94.06 86 ILE A O 1
ATOM 702 N N . LYS A 1 87 ? -15.454 10.112 18.668 1.00 93.94 87 LYS A N 1
ATOM 703 C CA . LYS A 1 87 ? -16.028 11.025 19.661 1.00 93.94 87 LYS A CA 1
ATOM 704 C C . LYS A 1 87 ? -17.329 10.478 20.240 1.00 93.94 87 LYS A C 1
ATOM 706 O O . LYS A 1 87 ? -17.918 9.514 19.751 1.00 93.94 87 LYS A O 1
ATOM 711 N 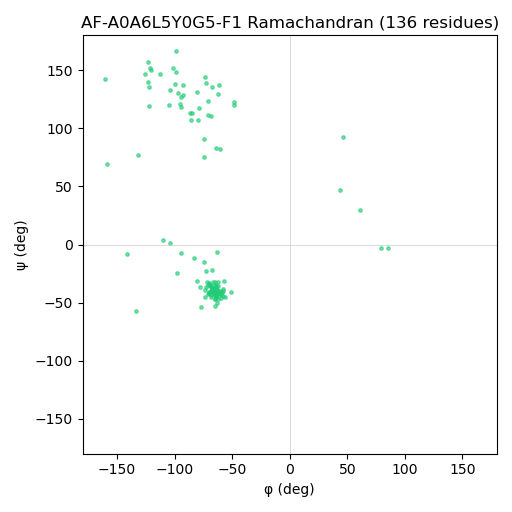N . GLU A 1 88 ? -17.774 11.088 21.330 1.00 92.75 88 GLU A N 1
ATOM 712 C CA . GLU A 1 88 ? -19.046 10.738 21.952 1.00 92.75 88 GLU A CA 1
ATOM 713 C C . GLU A 1 88 ? -20.216 11.013 20.991 1.00 92.75 88 GLU A C 1
ATOM 715 O O . GLU A 1 88 ? -20.313 12.088 20.402 1.00 92.75 88 GLU A O 1
ATOM 720 N N . GLY A 1 89 ? -21.088 10.018 20.805 1.00 89.75 89 GLY A N 1
ATOM 721 C CA . GLY A 1 89 ? -22.215 10.089 19.865 1.00 89.75 89 GLY A CA 1
ATOM 722 C C . GLY A 1 89 ? -21.885 9.718 18.412 1.00 89.75 89 GLY A C 1
ATOM 723 O O . GLY A 1 89 ? -22.802 9.654 17.581 1.00 89.75 89 GLY A O 1
ATOM 724 N N . ASP A 1 90 ? -20.619 9.422 18.100 1.00 90.81 90 ASP A N 1
ATOM 725 C CA . ASP A 1 90 ? -20.239 8.887 16.797 1.00 90.81 90 ASP A CA 1
ATOM 726 C C . ASP A 1 90 ? -20.653 7.424 16.656 1.00 90.81 90 ASP A C 1
ATOM 728 O O . ASP A 1 90 ? -20.593 6.612 17.580 1.00 90.81 90 ASP A O 1
ATOM 732 N N . THR A 1 91 ? -21.047 7.072 15.438 1.00 92.12 91 THR A N 1
ATOM 733 C CA . THR A 1 91 ? -21.275 5.682 15.052 1.00 92.12 91 THR A CA 1
ATOM 734 C C . THR A 1 91 ? -20.364 5.354 13.888 1.00 92.12 91 THR A C 1
ATOM 736 O O . THR A 1 91 ? -20.040 6.223 13.076 1.00 92.12 91 THR A O 1
ATOM 739 N N . LEU A 1 92 ? -19.995 4.079 13.764 1.00 91.50 92 LEU A N 1
ATOM 740 C CA . LEU A 1 92 ? -19.188 3.620 12.637 1.00 91.50 92 LEU A CA 1
ATOM 741 C C . LEU A 1 92 ? -19.864 3.944 11.297 1.00 91.50 92 LEU A C 1
ATOM 743 O O . LEU A 1 92 ? -19.180 4.230 10.325 1.00 91.50 92 LEU A O 1
ATOM 747 N N . TRP A 1 93 ? -21.201 3.948 11.271 1.00 93.19 93 TRP A N 1
ATOM 748 C CA . TRP A 1 93 ? -21.988 4.330 10.104 1.00 93.19 93 TRP A CA 1
ATOM 749 C C . TRP A 1 93 ? -21.805 5.803 9.728 1.00 93.19 93 TRP A C 1
ATOM 751 O O . TRP A 1 93 ? -21.448 6.083 8.592 1.00 93.19 93 TRP A O 1
ATOM 761 N N . LYS A 1 94 ? -21.990 6.735 10.677 1.00 93.31 94 LYS A N 1
ATOM 762 C CA . LYS A 1 94 ? -21.813 8.180 10.426 1.00 93.31 94 LYS A CA 1
ATOM 763 C C . LYS A 1 94 ? -20.405 8.506 9.941 1.00 93.31 94 LYS A C 1
ATOM 765 O O . LYS A 1 94 ? -20.225 9.321 9.048 1.00 93.31 94 LYS A O 1
ATOM 770 N N . ILE A 1 95 ? -19.407 7.856 10.532 1.00 93.25 95 ILE A N 1
ATOM 771 C CA . ILE A 1 95 ? -18.015 8.032 10.131 1.00 93.25 95 ILE A CA 1
ATOM 772 C C . ILE A 1 95 ? -17.784 7.448 8.732 1.00 93.25 95 ILE A C 1
ATOM 774 O O . ILE A 1 95 ? -17.171 8.098 7.895 1.00 93.25 95 ILE A O 1
ATOM 778 N N . ALA A 1 96 ? -18.292 6.248 8.445 1.00 92.62 96 ALA A N 1
ATOM 779 C CA . ALA A 1 96 ? -18.174 5.656 7.116 1.00 92.62 96 ALA A CA 1
ATOM 780 C C . ALA A 1 96 ? -18.839 6.538 6.048 1.00 92.62 96 ALA A C 1
ATOM 782 O O . ALA A 1 96 ? -18.241 6.778 5.010 1.00 92.62 96 ALA A O 1
ATOM 783 N N . GLU A 1 97 ? -20.021 7.084 6.326 1.00 93.19 97 GLU A N 1
ATOM 784 C CA . GLU A 1 97 ? -20.742 7.996 5.436 1.00 93.19 97 GLU A CA 1
ATOM 785 C C . GLU A 1 97 ? -19.934 9.248 5.072 1.00 93.19 97 GLU A C 1
ATOM 787 O O . GLU A 1 97 ? -19.939 9.652 3.914 1.00 93.19 97 GLU A O 1
ATOM 792 N N . GLN A 1 98 ? -19.172 9.811 6.014 1.00 91.81 98 GLN A N 1
ATOM 793 C CA . GLN A 1 98 ? -18.329 10.989 5.761 1.00 91.81 98 GLN A CA 1
ATOM 794 C C . GLN A 1 98 ? -17.197 10.735 4.761 1.00 91.81 98 GLN A C 1
ATOM 796 O O . GLN A 1 98 ? -16.804 11.648 4.041 1.00 91.81 98 GLN A O 1
ATOM 801 N N . TYR A 1 99 ? -16.656 9.516 4.735 1.00 90.75 99 TYR A N 1
ATOM 802 C CA . TYR A 1 99 ? -15.506 9.155 3.900 1.00 90.75 99 TYR A CA 1
ATOM 803 C C . TYR A 1 99 ? -15.875 8.216 2.749 1.00 90.75 99 TYR A C 1
ATOM 805 O O . TYR A 1 99 ? -14.984 7.749 2.034 1.00 90.75 99 TYR A O 1
ATOM 813 N N . TYR A 1 100 ? -17.164 7.911 2.588 1.00 90.94 100 TYR A N 1
ATOM 814 C CA . TYR A 1 100 ? -17.670 7.043 1.539 1.00 90.94 100 TYR A CA 1
ATOM 815 C C . TYR A 1 100 ? -17.488 7.706 0.176 1.00 90.94 100 TYR A C 1
ATOM 817 O O . TYR A 1 100 ? -17.798 8.881 -0.004 1.00 90.94 100 TYR A O 1
ATOM 825 N N . THR A 1 101 ? -17.017 6.930 -0.792 1.00 87.44 101 THR A N 1
ATOM 826 C CA . THR A 1 101 ? -16.945 7.342 -2.193 1.00 87.44 101 THR A CA 1
ATOM 827 C C . THR A 1 101 ? -17.707 6.349 -3.059 1.00 87.44 101 THR A C 1
ATOM 829 O O . THR A 1 101 ? -17.864 5.178 -2.699 1.00 87.44 101 THR A O 1
ATOM 832 N N . ASP A 1 102 ? -18.143 6.799 -4.235 1.00 85.50 102 ASP A N 1
ATOM 833 C CA . ASP A 1 102 ? -18.874 5.975 -5.211 1.00 85.50 102 ASP A CA 1
ATOM 834 C C . ASP A 1 102 ? -18.056 4.787 -5.756 1.00 85.50 102 ASP A C 1
ATOM 836 O O . ASP A 1 102 ? -18.580 3.930 -6.465 1.00 85.50 102 ASP A O 1
ATOM 840 N N . ASP A 1 103 ? -16.772 4.704 -5.401 1.00 83.12 103 ASP A N 1
ATOM 841 C CA . ASP A 1 103 ? -15.882 3.587 -5.734 1.00 83.12 103 ASP A CA 1
ATOM 842 C C . ASP A 1 103 ? -16.282 2.289 -5.023 1.00 83.12 103 ASP A C 1
ATOM 844 O O . ASP A 1 103 ? -15.958 1.185 -5.472 1.00 83.12 103 ASP A O 1
ATOM 848 N N . TYR A 1 104 ? -17.020 2.401 -3.919 1.00 84.62 104 TYR A N 1
ATOM 849 C CA . TYR A 1 104 ? -17.542 1.257 -3.191 1.00 84.62 104 TYR A CA 1
ATOM 850 C C . TYR A 1 104 ? -18.952 0.895 -3.672 1.00 84.62 104 TYR A C 1
ATOM 852 O O . TYR A 1 104 ? -19.826 1.739 -3.838 1.00 84.62 104 TYR A O 1
ATOM 860 N N . LYS A 1 105 ? -19.215 -0.409 -3.844 1.00 86.94 105 LYS A N 1
ATOM 861 C CA . LYS A 1 105 ? -20.524 -0.906 -4.314 1.00 86.94 105 LYS A CA 1
ATOM 862 C C . LYS A 1 105 ? -21.664 -0.670 -3.318 1.00 86.94 105 LYS A C 1
ATOM 864 O O . LYS A 1 105 ? -22.823 -0.588 -3.713 1.00 86.94 105 LYS A O 1
ATOM 869 N N . THR A 1 106 ? -21.376 -0.705 -2.017 1.00 91.38 106 THR A N 1
ATOM 870 C CA . THR A 1 106 ? -22.392 -0.590 -0.959 1.00 91.38 106 THR A CA 1
ATOM 871 C C . THR A 1 106 ? -21.745 -0.177 0.358 1.00 91.38 106 THR A C 1
ATOM 873 O O . THR A 1 106 ? -20.700 -0.719 0.726 1.00 91.38 106 THR A O 1
ATOM 876 N N . MET A 1 107 ? -22.431 0.665 1.135 1.00 92.12 107 MET A N 1
ATOM 877 C CA . MET A 1 107 ? -22.011 1.076 2.483 1.00 92.12 107 MET A CA 1
ATOM 878 C C . MET A 1 107 ? -21.657 -0.109 3.401 1.00 92.12 107 MET A C 1
ATOM 880 O O . MET A 1 107 ? -20.647 -0.091 4.096 1.00 92.12 107 MET A O 1
ATOM 884 N N . ASN A 1 108 ? -22.429 -1.200 3.353 1.00 93.06 108 ASN A N 1
ATOM 885 C CA . ASN A 1 108 ? -22.174 -2.397 4.166 1.00 93.06 108 ASN A CA 1
ATOM 886 C C . ASN A 1 108 ? -20.826 -3.070 3.862 1.00 93.06 108 ASN A C 1
ATOM 888 O O . ASN A 1 108 ? -20.190 -3.614 4.767 1.00 93.06 108 ASN A O 1
ATOM 892 N N . LEU A 1 109 ? -20.394 -3.056 2.596 1.00 91.88 109 LEU A N 1
ATOM 893 C CA . LEU A 1 109 ? -19.093 -3.6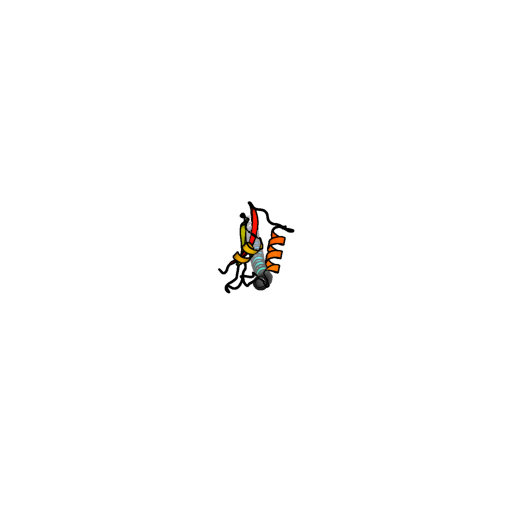02 2.203 1.00 91.88 109 LEU A CA 1
ATOM 894 C C . LEU A 1 109 ? -17.967 -2.715 2.726 1.00 91.88 109 LEU A C 1
ATOM 896 O O . LEU A 1 109 ? -17.000 -3.234 3.279 1.00 91.88 109 LEU A O 1
ATOM 900 N 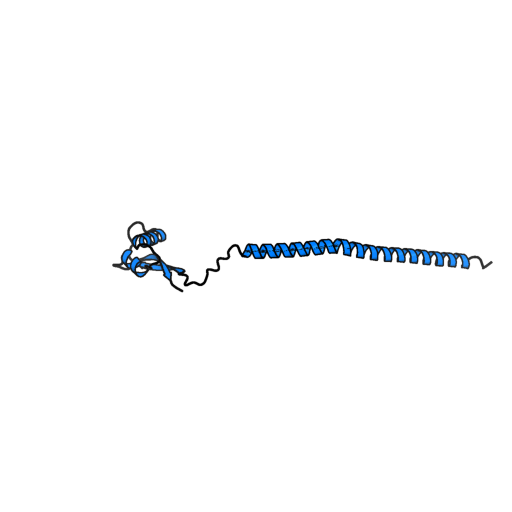N . TYR A 1 110 ? -18.146 -1.400 2.633 1.00 94.12 110 TYR A N 1
ATOM 901 C CA . TYR A 1 110 ? -17.183 -0.434 3.141 1.00 94.12 110 TYR A CA 1
ATOM 902 C C . TYR A 1 110 ? -17.028 -0.514 4.668 1.00 94.12 110 TYR A C 1
ATOM 904 O O . TYR A 1 110 ? -15.919 -0.629 5.185 1.00 94.12 110 TYR A O 1
ATOM 912 N N . ILE A 1 111 ? -18.133 -0.606 5.412 1.00 93.00 111 ILE A N 1
ATOM 913 C CA . ILE A 1 111 ? -18.101 -0.805 6.870 1.00 93.00 111 ILE A CA 1
ATOM 914 C C . ILE A 1 111 ? -17.397 -2.116 7.241 1.00 93.00 111 ILE A C 1
ATOM 916 O O . ILE A 1 111 ? -16.631 -2.155 8.205 1.00 93.00 111 ILE A O 1
ATOM 920 N N . ARG A 1 112 ? -17.627 -3.199 6.486 1.00 93.00 112 ARG A N 1
ATOM 921 C CA . ARG A 1 112 ? -16.934 -4.477 6.705 1.00 93.00 112 ARG A CA 1
ATOM 922 C C . ARG A 1 112 ? -15.429 -4.342 6.480 1.00 93.00 112 ARG A C 1
ATOM 924 O O . ARG A 1 112 ? -14.659 -4.932 7.235 1.00 93.00 112 ARG A O 1
ATOM 931 N N . GLU A 1 113 ? -15.014 -3.583 5.472 1.00 92.31 113 GLU A N 1
ATOM 932 C CA . GLU A 1 113 ? -13.604 -3.295 5.218 1.00 92.31 113 GLU A CA 1
ATOM 933 C C . GLU A 1 113 ? -12.980 -2.508 6.372 1.00 92.31 113 GLU A C 1
ATOM 935 O O . GLU A 1 113 ? -11.985 -2.966 6.928 1.00 92.31 113 GLU A O 1
ATOM 940 N N . ILE A 1 114 ? -13.611 -1.415 6.819 1.00 93.38 114 ILE A N 1
ATOM 941 C CA . ILE A 1 114 ? -13.139 -0.637 7.976 1.00 93.38 114 ILE A CA 1
ATOM 942 C C . ILE A 1 114 ? -13.009 -1.538 9.212 1.00 93.38 114 ILE A C 1
ATOM 944 O O . ILE A 1 114 ? -11.987 -1.505 9.904 1.00 93.38 114 ILE A O 1
ATOM 948 N N . LYS A 1 115 ? -14.007 -2.394 9.477 1.00 93.00 115 LYS A N 1
ATOM 949 C CA . LYS A 1 115 ? -13.955 -3.359 10.585 1.00 93.00 115 LYS A CA 1
ATOM 950 C C . LYS A 1 115 ? -12.775 -4.317 10.459 1.00 93.00 115 LYS A C 1
ATOM 952 O O . LYS A 1 115 ? -12.055 -4.522 11.432 1.00 93.00 115 LYS A O 1
ATOM 957 N N . LYS A 1 116 ? -12.548 -4.868 9.265 1.00 92.44 116 LYS A N 1
ATOM 958 C CA . LYS A 1 116 ? -11.450 -5.802 8.992 1.00 92.44 116 LYS A CA 1
ATOM 959 C C . LYS A 1 116 ? -10.080 -5.134 9.145 1.00 92.44 116 LYS A C 1
ATOM 961 O O . LYS A 1 116 ? -9.203 -5.725 9.763 1.00 92.44 116 LYS A O 1
ATOM 966 N N . CYS A 1 117 ? -9.911 -3.913 8.636 1.00 90.38 117 CYS A N 1
ATOM 967 C CA . CYS A 1 117 ? -8.664 -3.151 8.732 1.00 90.38 117 CYS A CA 1
ATOM 968 C C . CYS A 1 117 ? -8.275 -2.825 10.179 1.00 90.38 117 CYS A C 1
ATOM 970 O O . CYS A 1 117 ? -7.092 -2.782 10.496 1.00 90.38 117 CYS A O 1
ATOM 972 N N . ASN A 1 118 ? -9.261 -2.623 11.056 1.00 91.56 118 ASN A N 1
ATOM 973 C CA . ASN A 1 118 ? -9.041 -2.223 12.448 1.00 91.56 118 ASN A CA 1
ATOM 974 C C . ASN A 1 118 ? -9.231 -3.360 13.463 1.00 91.56 118 ASN A C 1
ATOM 976 O O . ASN A 1 118 ? -9.149 -3.118 14.665 1.00 91.56 118 ASN A O 1
ATOM 980 N N . GLY A 1 119 ? -9.544 -4.579 13.009 1.00 91.00 119 GLY A N 1
ATOM 981 C CA . GLY A 1 119 ? -9.866 -5.701 13.896 1.00 91.00 119 GLY A CA 1
ATOM 982 C C . GLY A 1 119 ? -11.101 -5.461 14.777 1.00 91.00 119 GLY A C 1
ATOM 983 O O . GLY A 1 119 ? -11.168 -5.965 15.894 1.00 91.00 119 GLY A O 1
ATOM 984 N N . ILE A 1 120 ? -12.072 -4.669 14.309 1.00 89.56 120 ILE A N 1
ATOM 985 C CA . ILE A 1 120 ? -13.288 -4.344 15.066 1.00 89.56 120 ILE A CA 1
ATOM 986 C C . ILE A 1 120 ? -14.319 -5.451 14.851 1.00 89.56 120 ILE A C 1
ATOM 988 O O . ILE A 1 120 ? -14.873 -5.590 13.760 1.00 89.56 120 ILE A O 1
ATOM 992 N N . THR A 1 121 ? -14.629 -6.202 15.905 1.00 82.19 121 THR A N 1
ATOM 993 C CA . THR A 1 121 ? -15.618 -7.288 15.839 1.00 82.19 121 THR A CA 1
ATOM 994 C C . THR A 1 121 ? -17.047 -6.741 15.850 1.00 82.19 121 THR A C 1
ATOM 996 O O . THR A 1 121 ? -17.819 -6.989 14.923 1.00 82.19 121 THR A O 1
ATOM 999 N N . GLU A 1 122 ? -17.397 -5.911 16.840 1.00 77.81 122 GLU A N 1
ATOM 1000 C CA . GLU A 1 122 ? -18.791 -5.476 17.035 1.00 77.81 122 GLU A CA 1
ATOM 1001 C C . GLU A 1 122 ? -18.938 -3.974 17.272 1.00 77.81 122 GLU A C 1
ATOM 1003 O O . GLU A 1 122 ? -19.601 -3.305 16.473 1.00 77.81 122 GLU A O 1
ATOM 1008 N N . HIS A 1 123 ? -18.277 -3.436 18.301 1.00 84.44 123 HIS A N 1
ATOM 1009 C CA . HIS A 1 123 ? -18.471 -2.060 18.759 1.00 84.44 123 HIS A CA 1
ATOM 1010 C C . HIS A 1 123 ? -17.190 -1.227 18.712 1.00 84.44 123 HIS A C 1
ATOM 1012 O O . HIS A 1 123 ? -16.086 -1.737 18.900 1.00 84.44 123 HIS A O 1
ATOM 1018 N N . ILE A 1 124 ? -17.373 0.075 18.499 1.00 89.69 124 ILE A N 1
ATOM 1019 C CA . ILE A 1 124 ? -16.339 1.104 18.626 1.00 89.69 124 ILE A CA 1
ATOM 1020 C C . ILE A 1 124 ? -16.467 1.794 19.987 1.00 89.69 124 ILE A C 1
ATOM 1022 O O . ILE A 1 124 ? -17.571 1.896 20.524 1.00 89.69 124 ILE A O 1
ATOM 1026 N N . LYS A 1 125 ? -15.348 2.251 20.553 1.00 91.00 125 LYS A N 1
ATOM 1027 C CA . LYS A 1 125 ? -15.310 2.954 21.846 1.00 91.00 125 LYS A CA 1
ATOM 1028 C C . LYS A 1 125 ? -14.906 4.413 21.656 1.00 91.00 125 LYS A C 1
ATOM 1030 O O . LYS A 1 125 ? -14.088 4.715 20.794 1.00 91.00 125 LYS A O 1
ATOM 1035 N N . VAL A 1 126 ? -15.439 5.303 22.489 1.00 92.69 126 VAL A N 1
ATOM 1036 C CA . VAL A 1 126 ? -15.017 6.714 22.521 1.00 92.69 126 VAL A CA 1
ATOM 1037 C C . VAL A 1 126 ? -13.530 6.800 22.886 1.00 92.69 126 VAL A C 1
ATOM 1039 O O . VAL A 1 126 ? -13.061 6.053 23.745 1.00 92.69 126 VAL A O 1
ATOM 1042 N N . GLY A 1 127 ? -12.783 7.665 22.197 1.00 91.25 127 GLY A N 1
ATOM 1043 C CA . GLY A 1 127 ? -11.326 7.804 22.323 1.00 91.25 127 GLY A CA 1
ATOM 1044 C C . GLY A 1 127 ? -10.515 6.744 21.564 1.00 91.25 127 GLY A C 1
ATOM 1045 O O . GLY A 1 127 ? -9.285 6.794 21.547 1.00 91.25 127 GLY A O 1
ATOM 1046 N N . GLN A 1 128 ? -11.169 5.776 20.912 1.00 92.38 128 GLN A N 1
ATOM 1047 C CA . GLN A 1 128 ? -10.493 4.825 20.032 1.00 92.38 128 GLN A CA 1
ATOM 1048 C C . GLN A 1 128 ? -10.063 5.523 18.738 1.00 92.38 128 GLN A C 1
ATOM 1050 O O . GLN A 1 128 ? -10.827 6.290 18.159 1.00 92.38 128 GLN A O 1
ATOM 1055 N N . LYS A 1 129 ? -8.864 5.215 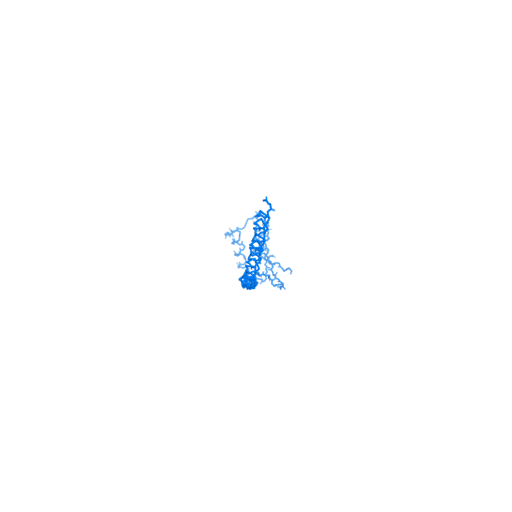18.242 1.00 94.06 129 LYS A N 1
ATOM 1056 C CA . LYS A 1 129 ? -8.413 5.642 16.913 1.00 94.06 129 LYS A CA 1
ATOM 1057 C C . LYS A 1 129 ? -8.644 4.523 15.909 1.00 94.06 129 LYS A C 1
ATOM 1059 O O . LYS A 1 129 ? -8.282 3.378 16.179 1.00 94.06 129 LYS A O 1
ATOM 1064 N N . ILE A 1 130 ? -9.260 4.853 14.780 1.00 94.31 130 ILE A N 1
ATOM 1065 C CA . ILE A 1 130 ? -9.553 3.919 13.695 1.00 94.31 130 ILE A CA 1
ATOM 1066 C C . ILE A 1 130 ? -8.986 4.434 12.371 1.00 94.31 130 ILE A C 1
ATOM 1068 O O . ILE A 1 130 ? -8.932 5.636 12.120 1.00 94.31 130 ILE A O 1
ATOM 1072 N N . LEU A 1 131 ? -8.562 3.502 11.528 1.00 94.12 131 LEU A N 1
ATOM 1073 C CA . LEU A 1 131 ? -8.039 3.724 10.189 1.00 94.12 131 LEU A CA 1
ATOM 1074 C C . LEU A 1 131 ? -9.165 3.584 9.165 1.00 94.12 131 LEU A C 1
ATOM 1076 O O . LEU A 1 131 ? -9.856 2.565 9.127 1.00 94.12 131 LEU A O 1
ATOM 1080 N N . ILE A 1 132 ? -9.339 4.591 8.323 1.00 93.69 132 ILE A N 1
ATOM 1081 C CA . ILE A 1 132 ? -10.427 4.681 7.355 1.00 93.69 132 ILE A CA 1
ATOM 1082 C C . ILE A 1 132 ? -9.823 4.808 5.956 1.00 93.69 132 ILE A C 1
ATOM 1084 O O . ILE A 1 132 ? -9.100 5.774 5.703 1.00 93.69 132 ILE A O 1
ATOM 1088 N N . PRO A 1 133 ? -10.090 3.856 5.047 1.00 91.94 133 PRO A N 1
ATOM 1089 C CA . PRO A 1 133 ? -9.617 3.953 3.675 1.00 91.94 133 PRO A CA 1
ATOM 1090 C C . PRO A 1 133 ? -10.484 4.904 2.840 1.00 91.94 133 PRO A C 1
ATOM 1092 O O . PRO A 1 133 ? -11.651 4.617 2.601 1.00 91.94 133 PRO A O 1
ATOM 1095 N N . HIS A 1 134 ? -9.910 5.990 2.333 1.00 90.06 134 HIS A N 1
ATOM 1096 C CA . HIS A 1 134 ? -10.608 7.003 1.540 1.00 90.06 134 HIS A CA 1
ATOM 1097 C C . HIS A 1 134 ? -9.945 7.176 0.168 1.00 90.06 134 HIS A C 1
ATOM 1099 O O . HIS A 1 134 ? -8.721 7.154 0.068 1.00 90.06 134 HIS A O 1
ATOM 1105 N N . TYR A 1 135 ? -10.744 7.336 -0.887 1.00 88.38 135 TYR A N 1
ATOM 1106 C CA . TYR A 1 135 ? -10.237 7.607 -2.231 1.00 88.38 135 TYR A CA 1
ATOM 1107 C C . TYR A 1 135 ? -10.218 9.111 -2.482 1.00 88.38 135 TYR A C 1
ATOM 1109 O O . TYR A 1 135 ? -11.269 9.749 -2.472 1.00 88.38 135 TYR A O 1
ATOM 1117 N N . ILE A 1 136 ? -9.032 9.662 -2.729 1.00 83.75 136 ILE A N 1
ATOM 1118 C CA . ILE A 1 136 ? -8.870 11.051 -3.154 1.00 83.75 136 ILE A CA 1
ATOM 1119 C C . ILE A 1 136 ? -8.666 11.100 -4.666 1.00 83.75 136 ILE A C 1
ATOM 1121 O O . ILE A 1 136 ? -7.957 10.278 -5.240 1.00 83.75 136 ILE A O 1
ATOM 1125 N N . THR A 1 137 ? -9.308 12.060 -5.321 1.00 79.94 137 THR A N 1
ATOM 1126 C CA . THR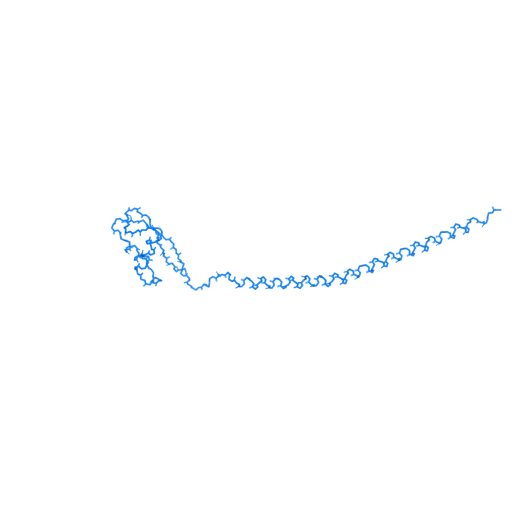 A 1 137 ? -9.014 12.410 -6.713 1.00 79.94 137 THR A CA 1
ATOM 1127 C C . THR A 1 137 ? -7.885 13.434 -6.712 1.00 79.94 137 THR A C 1
ATOM 1129 O O . THR A 1 137 ? -8.088 14.541 -6.205 1.00 79.94 137 THR A O 1
ATOM 1132 N N . THR A 1 138 ? -6.716 13.052 -7.221 1.00 61.59 138 THR A N 1
ATOM 1133 C CA . THR A 1 138 ? -5.563 13.937 -7.446 1.00 61.59 138 THR A CA 1
ATOM 1134 C C . THR A 1 138 ? -5.678 14.731 -8.741 1.00 61.59 138 THR A C 1
ATOM 1136 O O . THR A 1 138 ? -6.341 14.259 -9.695 1.00 61.59 138 THR A O 1
#

Sequence (138 aa):
MVVSNECSVFCKIILTEEQTFAILRTNKCSENIFVEFWRFTMRKKITFTLIMIFFTALFITLFIISEPAIASFSGEKEKVIICVEIKEGDTLWKIAEQYYTDDYKTMNLYIREIKKCNGITEHIKVGQKILIPHYITT

Secondary structure (DSSP, 8-state):
--SSSHHHHHHHHHHHHHHHHHHHHHHHHHHHHHHHHHHHHHHHHHHHHHHHHHHHHHHHHHHTTS-------S--EEEEEEEEEPPTT--HHHHHHHH--TTSS-HHHHHHHHHHHHT-SS---TT-EEEEEEEEE-

InterPro domains:
  IPR018392 LysM domain [PF01476] (85-133)
  IPR018392 LysM domain [PS51782] (82-132)
  IPR018392 LysM domain [SM00257] (83-133)
  IPR018392 LysM domain [cd00118] (86-132)
  IPR036779 LysM domain superfamily [G3DSA:3.10.350.10] (83-135)
  IPR036779 LysM domain superfamily [SSF54106] (84-133)

Nearest PDB structures (foldseek):
  5ls2-assembly1_A  TM=7.034E-01  e=8.132E-01  Lotus japonicus
  6u6p-assembly1_B  TM=2.040E-01  e=8.926E+00  Neisseria gonorrhoeae

Organism: NCBI:txid2606634